Protein AF-A0A5A7MGU6-F1 (afdb_monomer_lite)

Secondary structure (DSSP, 8-state):
-HHHHHHHHHHHHHHHHHHHHHHHHHHHHH---HHHHHHHHHHHHHHHTT-PPPHHHHHHHHHHHH-

Radius of gyration: 13.26 Å; chains: 1; bounding box: 32×21×36 Å

pLDDT: mean 80.52, std 11.74, range [51.81, 92.56]

Sequence (67 aa):
MHKKVVSLTAYKALRLVWIKRRARVLQRAFSADRATAVLEATQDWYRFNGKVLPNRAIRRVQEEVSA

Organism: Comamonas testosteroni (NCBI:txid285)

Structure (mmCIF, N/CA/C/O backbone):
data_AF-A0A5A7MGU6-F1
#
_entry.id   AF-A0A5A7MGU6-F1
#
loop_
_atom_site.group_PDB
_atom_site.id
_atom_site.type_symbol
_atom_site.label_atom_id
_atom_site.label_alt_id
_atom_site.label_comp_id
_atom_site.label_asym_id
_atom_site.label_entity_id
_atom_site.label_seq_id
_atom_site.pdbx_PDB_ins_code
_atom_site.Cartn_x
_atom_site.Cartn_y
_atom_site.Cartn_z
_atom_site.occupancy
_atom_site.B_iso_or_equiv
_atom_site.auth_seq_id
_atom_site.auth_comp_id
_atom_site.auth_asym_id
_atom_site.auth_atom_id
_atom_site.pdbx_PDB_model_num
ATOM 1 N N . MET A 1 1 ? 19.303 -1.686 -23.722 1.00 55.44 1 MET A N 1
ATOM 2 C CA . MET A 1 1 ? 19.128 -1.945 -22.271 1.00 55.44 1 MET A CA 1
ATOM 3 C C . MET A 1 1 ? 18.618 -0.719 -21.496 1.00 55.44 1 MET A C 1
ATOM 5 O O . MET A 1 1 ? 17.688 -0.880 -20.719 1.00 55.44 1 MET A O 1
ATOM 9 N N . HIS A 1 2 ? 19.101 0.502 -21.782 1.00 54.09 2 HIS A N 1
ATOM 10 C CA . HIS A 1 2 ? 18.636 1.765 -21.168 1.00 54.09 2 HIS A CA 1
ATOM 11 C C . HIS A 1 2 ? 17.109 1.996 -21.177 1.00 54.09 2 HIS A C 1
ATOM 13 O O . HIS A 1 2 ? 16.538 2.351 -20.149 1.00 54.09 2 HIS A O 1
ATOM 19 N N . LYS A 1 3 ? 16.414 1.708 -22.289 1.00 58.00 3 LYS A N 1
ATOM 20 C CA . LYS A 1 3 ? 14.950 1.893 -22.393 1.00 58.00 3 LYS A CA 1
ATOM 21 C C . LYS A 1 3 ? 14.143 1.062 -21.374 1.00 58.00 3 LYS A C 1
ATOM 23 O O . LYS A 1 3 ? 13.120 1.531 -20.891 1.00 58.00 3 LYS A O 1
ATOM 28 N N . LYS A 1 4 ? 14.623 -0.137 -21.001 1.00 55.62 4 LYS A N 1
ATOM 29 C CA . LYS A 1 4 ? 13.957 -1.026 -20.025 1.00 55.62 4 LYS A CA 1
ATOM 30 C C . LYS A 1 4 ? 14.127 -0.560 -18.573 1.00 55.62 4 LYS A C 1
ATOM 32 O O . LYS A 1 4 ? 13.289 -0.862 -17.731 1.00 55.62 4 LYS A O 1
ATOM 37 N N . VAL A 1 5 ? 15.207 0.163 -18.267 1.00 61.25 5 VAL A N 1
ATOM 38 C CA . VAL A 1 5 ? 15.466 0.686 -16.915 1.00 61.25 5 VAL A CA 1
ATOM 39 C C . VAL A 1 5 ? 14.574 1.894 -16.637 1.00 61.25 5 VAL A C 1
ATOM 41 O O .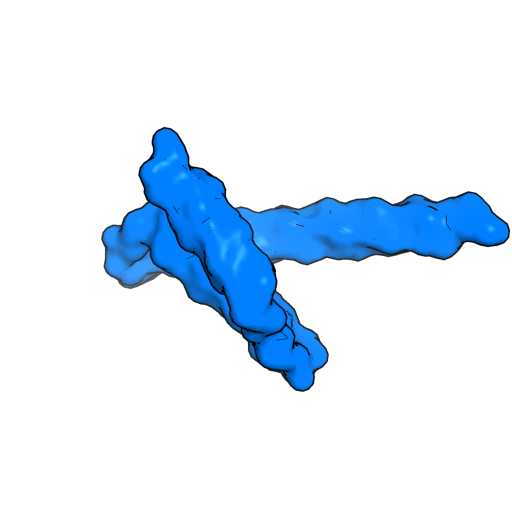 VAL A 1 5 ? 13.940 1.946 -15.585 1.00 61.25 5 VAL A O 1
ATOM 44 N N . VAL A 1 6 ? 14.439 2.800 -17.613 1.00 61.66 6 VAL A N 1
ATOM 45 C CA . VAL A 1 6 ? 13.542 3.968 -17.527 1.00 61.66 6 VAL A CA 1
ATOM 46 C C . VAL A 1 6 ? 12.076 3.540 -17.391 1.00 61.66 6 VAL A C 1
ATOM 48 O O . VAL A 1 6 ? 11.337 4.105 -16.590 1.00 61.66 6 VAL A O 1
ATOM 51 N N . SER A 1 7 ? 11.649 2.482 -18.091 1.00 71.25 7 SER A N 1
ATOM 52 C CA . SER A 1 7 ? 10.292 1.945 -17.913 1.00 71.25 7 SER A CA 1
ATOM 53 C C . SER A 1 7 ? 10.072 1.355 -16.516 1.00 71.25 7 SER A C 1
ATOM 55 O O . SER A 1 7 ? 8.974 1.438 -15.974 1.00 71.25 7 SER A O 1
ATOM 57 N N . LEU A 1 8 ? 11.112 0.783 -15.902 1.00 77.62 8 LEU A N 1
ATOM 58 C CA . LEU A 1 8 ? 11.042 0.193 -14.563 1.00 77.62 8 LEU A CA 1
ATOM 59 C C . LEU A 1 8 ? 10.987 1.259 -13.464 1.00 77.62 8 LEU A C 1
ATOM 61 O O . LEU A 1 8 ? 10.258 1.089 -12.486 1.00 77.62 8 LEU A O 1
ATOM 65 N N . THR A 1 9 ? 11.728 2.360 -13.613 1.00 76.62 9 THR A N 1
ATOM 66 C CA . THR A 1 9 ? 11.659 3.501 -12.688 1.00 76.62 9 THR A CA 1
ATOM 67 C C . THR A 1 9 ? 10.330 4.236 -12.813 1.00 76.62 9 THR A C 1
ATOM 69 O O . THR A 1 9 ? 9.703 4.505 -11.790 1.00 76.62 9 THR A O 1
ATOM 72 N N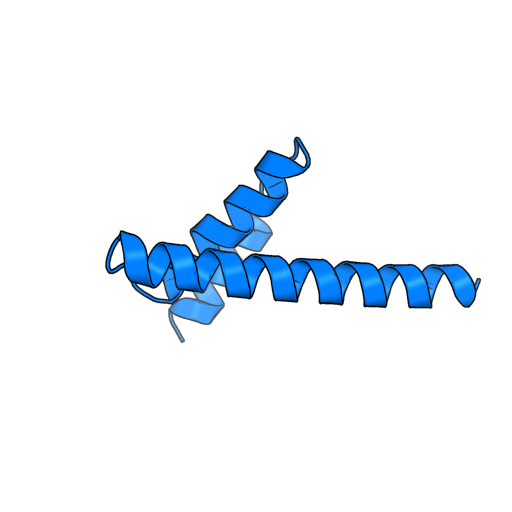 . ALA A 1 10 ? 9.843 4.461 -14.038 1.00 79.44 10 ALA A N 1
ATOM 73 C CA . ALA A 1 10 ? 8.515 5.023 -14.279 1.00 79.44 10 ALA A CA 1
ATOM 74 C C . ALA A 1 10 ? 7.411 4.142 -13.672 1.00 79.44 10 ALA A C 1
ATOM 76 O O . ALA A 1 10 ? 6.546 4.635 -12.950 1.00 79.44 10 ALA A O 1
ATOM 77 N N . TYR A 1 11 ? 7.488 2.823 -13.865 1.00 83.38 11 TYR A N 1
ATOM 78 C CA . TYR A 1 11 ? 6.553 1.874 -13.260 1.00 83.38 11 TYR A CA 1
ATOM 79 C C . TYR A 1 11 ? 6.585 1.914 -11.722 1.00 83.38 11 TYR A C 1
ATOM 81 O O . TYR A 1 11 ? 5.538 1.951 -11.075 1.00 83.38 11 TYR A O 1
ATOM 89 N N . LYS A 1 12 ? 7.779 1.963 -11.113 1.00 84.69 12 LYS A N 1
ATOM 90 C CA . LYS A 1 12 ? 7.932 2.108 -9.654 1.00 84.69 12 LYS A CA 1
ATOM 91 C C . LYS A 1 12 ? 7.334 3.422 -9.142 1.00 84.69 12 LYS A C 1
ATOM 93 O O . LYS A 1 12 ? 6.666 3.413 -8.109 1.00 84.69 12 LYS A O 1
ATOM 98 N N . ALA A 1 13 ? 7.544 4.526 -9.856 1.00 86.75 13 ALA A N 1
ATOM 99 C CA . ALA A 1 13 ? 6.990 5.826 -9.495 1.00 86.75 13 ALA A CA 1
ATOM 100 C C . ALA A 1 13 ? 5.456 5.824 -9.565 1.00 86.75 13 ALA A C 1
ATOM 102 O O . ALA A 1 13 ? 4.803 6.218 -8.601 1.00 86.75 13 ALA A O 1
ATOM 103 N N . LEU A 1 14 ? 4.876 5.302 -10.651 1.00 87.69 14 LEU A N 1
ATOM 104 C CA . LEU A 1 14 ? 3.424 5.174 -10.808 1.00 87.69 14 LEU A CA 1
ATOM 105 C C . LEU A 1 14 ? 2.804 4.318 -9.702 1.00 87.69 14 LEU A C 1
ATOM 107 O O . LEU A 1 14 ? 1.813 4.721 -9.093 1.00 87.69 14 LEU A O 1
ATOM 111 N N . ARG A 1 15 ? 3.436 3.184 -9.379 1.00 89.38 15 ARG A N 1
ATOM 112 C CA . ARG A 1 15 ? 3.037 2.343 -8.247 1.00 89.38 15 ARG A CA 1
ATOM 113 C C . ARG A 1 15 ? 3.017 3.133 -6.936 1.00 89.38 15 ARG A C 1
ATOM 115 O O . ARG A 1 15 ? 2.040 3.062 -6.197 1.00 89.38 15 ARG A O 1
ATOM 122 N N . LEU A 1 16 ? 4.072 3.891 -6.635 1.00 88.75 16 LEU A N 1
ATOM 123 C CA . LEU A 1 16 ? 4.145 4.692 -5.408 1.00 88.75 16 LEU A CA 1
ATOM 124 C C . LEU A 1 16 ? 3.075 5.788 -5.362 1.00 88.75 16 LEU A C 1
ATOM 126 O O . LEU A 1 16 ? 2.472 6.005 -4.312 1.00 88.75 16 LEU A O 1
ATOM 130 N N . VAL A 1 17 ? 2.819 6.470 -6.481 1.00 91.88 17 VAL A N 1
ATOM 131 C CA . VAL A 1 17 ? 1.763 7.491 -6.568 1.00 91.88 17 VAL A CA 1
ATOM 132 C C . VAL A 1 17 ? 0.392 6.867 -6.318 1.00 91.88 17 VAL A C 1
ATOM 134 O O . VAL A 1 17 ? -0.394 7.414 -5.541 1.00 91.88 17 VAL A O 1
ATOM 137 N N . TRP A 1 18 ? 0.122 5.706 -6.916 1.00 92.56 18 TRP A N 1
ATOM 138 C CA . TRP A 1 18 ? -1.128 4.984 -6.710 1.00 92.56 18 TRP A CA 1
ATOM 139 C C . TRP A 1 18 ? -1.317 4.586 -5.242 1.00 92.56 18 TRP A C 1
ATOM 141 O O . TRP A 1 18 ? -2.350 4.909 -4.655 1.00 92.56 18 TRP A O 1
ATOM 151 N N . ILE A 1 19 ? -0.295 3.986 -4.617 1.00 90.56 19 ILE A N 1
ATOM 152 C CA . ILE A 1 19 ? -0.336 3.578 -3.202 1.00 90.56 19 ILE A CA 1
ATOM 153 C C . ILE A 1 19 ? -0.576 4.793 -2.302 1.00 90.56 19 ILE A C 1
ATOM 155 O O . ILE A 1 19 ? -1.458 4.753 -1.450 1.00 90.56 19 ILE A O 1
ATOM 159 N N . LYS A 1 20 ? 0.130 5.912 -2.518 1.00 91.19 20 LYS A N 1
ATOM 160 C CA . LYS A 1 20 ? -0.077 7.146 -1.738 1.00 91.19 20 LYS A CA 1
ATOM 161 C C . LYS A 1 20 ? -1.498 7.690 -1.883 1.00 91.19 20 LYS A C 1
ATOM 163 O O . LYS A 1 20 ? -2.077 8.154 -0.901 1.00 91.19 20 LYS A O 1
ATOM 168 N N . ARG A 1 21 ? -2.063 7.656 -3.094 1.00 91.88 21 ARG A N 1
ATOM 169 C CA . ARG A 1 21 ? -3.440 8.102 -3.342 1.00 91.88 21 ARG A CA 1
ATOM 170 C C . ARG A 1 21 ? -4.439 7.204 -2.617 1.00 91.88 21 ARG A C 1
ATOM 172 O O . ARG A 1 21 ? -5.317 7.723 -1.934 1.00 91.88 21 ARG A O 1
ATOM 179 N N . ARG A 1 22 ? -4.284 5.882 -2.728 1.00 92.06 22 ARG A N 1
ATOM 180 C CA . ARG A 1 22 ? -5.150 4.899 -2.067 1.00 92.06 22 ARG A CA 1
ATOM 181 C C . ARG A 1 22 ? -5.052 4.993 -0.546 1.00 92.06 22 ARG A C 1
ATOM 183 O O . ARG A 1 22 ? -6.087 5.047 0.106 1.00 92.06 22 ARG A O 1
ATOM 190 N N . ALA A 1 23 ? -3.846 5.142 -0.002 1.00 91.06 23 ALA A N 1
ATOM 191 C CA . ALA A 1 23 ? -3.625 5.332 1.427 1.00 91.06 23 ALA A CA 1
ATOM 192 C C . ALA A 1 23 ? -4.376 6.564 1.951 1.00 91.06 23 ALA A C 1
ATOM 194 O O . ALA A 1 23 ? -5.107 6.448 2.922 1.00 91.06 23 ALA A O 1
ATOM 195 N N . ARG A 1 24 ? -4.311 7.722 1.272 1.00 91.56 24 ARG A N 1
ATOM 196 C CA . ARG A 1 24 ? -5.093 8.905 1.693 1.00 91.56 24 ARG A CA 1
ATOM 197 C C . ARG A 1 24 ? -6.602 8.667 1.679 1.00 91.56 24 ARG A C 1
ATOM 199 O O . ARG A 1 24 ? -7.303 9.215 2.522 1.00 91.56 24 ARG A O 1
ATOM 206 N N . VAL A 1 25 ? -7.108 7.897 0.714 1.00 92.56 25 VAL A N 1
ATOM 207 C CA . VAL A 1 25 ? -8.530 7.523 0.682 1.00 92.56 25 VAL A CA 1
ATOM 208 C C . VAL A 1 25 ? -8.868 6.650 1.887 1.00 92.56 25 VAL A C 1
ATOM 210 O O . VAL A 1 25 ? -9.849 6.932 2.560 1.00 92.56 25 VAL A O 1
ATOM 213 N N . LEU A 1 26 ? -8.034 5.657 2.201 1.00 89.88 26 LEU A N 1
ATOM 214 C CA . LEU A 1 26 ? -8.229 4.782 3.359 1.00 89.88 26 LEU A CA 1
ATOM 215 C C . LEU A 1 26 ? -8.147 5.548 4.686 1.00 89.88 26 LEU A C 1
ATOM 217 O O . LEU A 1 26 ? -9.007 5.365 5.540 1.00 89.88 26 LEU A O 1
ATOM 221 N N . GLN A 1 27 ? -7.188 6.468 4.829 1.00 90.19 27 GLN A N 1
ATOM 222 C CA . GLN A 1 27 ? -7.095 7.346 6.002 1.00 90.19 27 GLN A CA 1
ATOM 223 C C . GLN A 1 27 ? -8.364 8.179 6.191 1.00 90.19 27 GLN A C 1
ATOM 225 O O . GLN A 1 27 ? -8.829 8.339 7.308 1.00 90.19 27 GLN A O 1
ATOM 230 N N . ARG A 1 28 ? -8.932 8.717 5.105 1.00 89.38 28 ARG A N 1
ATOM 231 C CA . ARG A 1 28 ? -10.141 9.551 5.181 1.00 89.38 28 ARG A CA 1
ATOM 232 C C . ARG A 1 28 ? -11.413 8.741 5.401 1.00 89.38 28 ARG A C 1
ATOM 234 O O . ARG A 1 28 ? -12.302 9.212 6.092 1.00 89.38 28 ARG A O 1
ATOM 241 N N . ALA A 1 29 ? -11.514 7.567 4.785 1.00 90.56 29 ALA A N 1
ATOM 242 C CA . ALA A 1 29 ? -12.713 6.737 4.846 1.00 90.56 29 ALA A CA 1
ATOM 243 C C . ALA A 1 29 ? -12.833 5.975 6.172 1.00 90.56 29 ALA A C 1
ATOM 245 O O . ALA A 1 29 ? -13.939 5.796 6.667 1.00 90.56 29 ALA A O 1
ATOM 246 N N . PHE A 1 30 ? -11.706 5.537 6.737 1.00 85.44 30 PHE A N 1
ATOM 247 C CA . PHE A 1 30 ? -11.681 4.657 7.908 1.00 85.44 30 PHE A CA 1
ATOM 248 C C . PHE A 1 30 ? -10.990 5.275 9.125 1.00 85.44 30 PHE A C 1
ATOM 250 O O . PHE A 1 30 ? -10.777 4.575 10.109 1.00 85.44 30 PHE A O 1
ATOM 257 N N . SER A 1 31 ? -10.589 6.551 9.058 1.00 82.88 31 SER A N 1
ATOM 258 C CA . SER A 1 31 ? -9.770 7.212 10.090 1.00 82.88 31 SER A CA 1
ATOM 259 C C . SER A 1 31 ? -8.536 6.392 10.491 1.00 82.88 31 SER A C 1
ATOM 261 O O . SER A 1 31 ? -8.073 6.460 11.624 1.00 82.88 31 SER A O 1
ATOM 263 N N . ALA A 1 32 ? -8.015 5.587 9.560 1.00 80.31 32 ALA A N 1
ATOM 264 C CA . ALA A 1 32 ? -6.910 4.683 9.824 1.00 80.31 32 ALA A CA 1
ATOM 265 C C . ALA A 1 32 ? -5.602 5.462 9.995 1.00 80.31 32 ALA A C 1
ATOM 267 O O . ALA A 1 32 ? -5.333 6.420 9.256 1.00 80.31 32 ALA A O 1
ATOM 268 N N . ASP A 1 33 ? -4.748 4.988 10.902 1.00 85.69 33 ASP A N 1
ATOM 269 C CA . ASP A 1 33 ? -3.387 5.493 11.031 1.00 85.69 33 ASP A CA 1
ATOM 270 C C . ASP A 1 33 ? -2.662 5.446 9.684 1.00 85.69 33 ASP A C 1
ATOM 272 O O . ASP A 1 33 ? -2.860 4.545 8.859 1.00 85.69 33 ASP A O 1
ATOM 276 N N . ARG A 1 34 ? -1.787 6.431 9.453 1.00 82.62 34 ARG A N 1
ATOM 277 C CA . ARG A 1 34 ? -1.021 6.556 8.200 1.00 82.62 34 ARG A CA 1
ATOM 278 C C . ARG A 1 34 ? -0.315 5.261 7.824 1.00 82.62 34 ARG A C 1
ATOM 280 O O . ARG A 1 34 ? -0.286 4.889 6.655 1.00 82.62 34 ARG A O 1
ATOM 287 N N . ALA A 1 35 ? 0.214 4.595 8.831 1.00 83.12 35 ALA A N 1
ATOM 288 C CA . ALA A 1 35 ? 0.838 3.298 8.757 1.00 83.12 35 ALA A CA 1
ATOM 289 C C . ALA A 1 35 ? -0.051 2.212 8.148 1.00 83.12 35 ALA A C 1
ATOM 291 O O . ALA A 1 35 ? 0.249 1.663 7.086 1.00 83.12 35 ALA A O 1
ATOM 292 N N . THR A 1 36 ? -1.175 1.956 8.809 1.00 85.56 36 THR A N 1
ATOM 293 C CA . THR A 1 36 ? -2.169 0.962 8.417 1.00 85.56 36 THR A CA 1
ATOM 294 C C . THR A 1 36 ? -2.697 1.264 7.023 1.00 85.56 36 THR A C 1
ATOM 296 O O . THR A 1 36 ? -2.727 0.390 6.164 1.00 85.56 36 THR A O 1
ATOM 299 N N . ALA A 1 37 ? -2.997 2.531 6.734 1.00 88.12 37 ALA A N 1
ATOM 300 C CA . ALA A 1 37 ? -3.478 2.94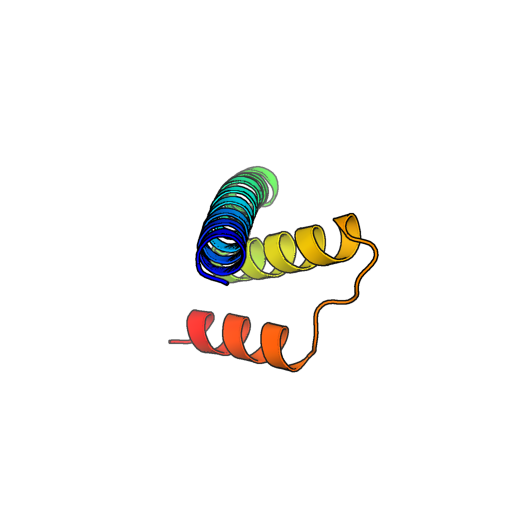3 5.423 1.00 88.12 37 ALA A CA 1
ATOM 301 C C . ALA A 1 37 ? -2.458 2.708 4.293 1.00 88.12 37 ALA A C 1
ATOM 303 O O . ALA A 1 37 ? -2.848 2.369 3.176 1.00 88.12 37 ALA A O 1
ATOM 304 N N . VAL A 1 38 ? -1.156 2.880 4.551 1.00 87.94 38 VAL A N 1
ATOM 305 C CA . VAL A 1 38 ? -0.095 2.585 3.571 1.00 87.94 38 VAL A CA 1
ATOM 306 C C . VAL A 1 38 ? 0.085 1.079 3.386 1.00 87.94 38 VAL A C 1
ATOM 308 O O . VAL A 1 38 ? 0.271 0.636 2.249 1.00 87.94 38 VAL A O 1
ATOM 311 N N . LEU A 1 39 ? 0.008 0.293 4.461 1.00 86.81 39 LEU A N 1
ATOM 312 C CA . LEU A 1 39 ? 0.106 -1.165 4.404 1.00 86.81 39 LEU A CA 1
ATOM 313 C C . LEU A 1 39 ? -1.051 -1.761 3.592 1.00 86.81 39 LEU A C 1
ATOM 315 O O . LEU A 1 39 ? -0.808 -2.490 2.630 1.00 86.81 39 LEU A O 1
ATOM 319 N N . GLU A 1 40 ? -2.282 -1.362 3.908 1.00 89.00 40 GLU A N 1
ATOM 320 C CA . GLU A 1 40 ? -3.502 -1.766 3.202 1.00 89.00 40 GLU A CA 1
ATOM 321 C C . GLU A 1 40 ? -3.465 -1.334 1.733 1.00 89.00 40 GLU A C 1
ATOM 323 O O . GLU A 1 40 ? -3.650 -2.149 0.832 1.00 89.00 40 GLU A O 1
ATOM 328 N N . ALA A 1 41 ? -3.099 -0.079 1.447 1.00 91.06 41 ALA A N 1
ATOM 329 C CA . ALA A 1 41 ? -2.937 0.389 0.070 1.00 91.06 41 ALA A CA 1
ATOM 330 C C . ALA A 1 41 ? -1.853 -0.388 -0.697 1.00 91.06 41 ALA A C 1
ATOM 332 O O . ALA A 1 41 ? -1.970 -0.619 -1.902 1.00 91.06 41 ALA A O 1
ATOM 333 N N . THR A 1 42 ? -0.781 -0.797 -0.019 1.00 89.25 42 THR A N 1
ATOM 334 C CA . THR A 1 42 ? 0.263 -1.624 -0.628 1.00 89.25 42 THR A CA 1
ATOM 335 C C . THR A 1 42 ? -0.264 -3.029 -0.901 1.00 89.25 42 THR A C 1
ATOM 337 O O . THR A 1 42 ? -0.021 -3.553 -1.987 1.00 89.25 42 THR A O 1
ATOM 340 N N . GLN A 1 43 ? -1.013 -3.627 0.025 1.00 89.31 43 GLN A N 1
ATOM 341 C CA . GLN A 1 43 ? -1.640 -4.933 -0.166 1.00 89.31 43 GLN A CA 1
ATOM 342 C C . GLN A 1 43 ? -2.665 -4.907 -1.311 1.00 89.31 43 GLN A C 1
ATOM 344 O O . GLN A 1 43 ? -2.620 -5.788 -2.172 1.00 89.31 43 GLN A O 1
ATOM 349 N N . ASP A 1 44 ? -3.499 -3.866 -1.385 1.00 90.75 44 ASP A N 1
ATOM 350 C CA . ASP A 1 44 ? -4.452 -3.617 -2.473 1.00 90.75 44 ASP A CA 1
ATOM 351 C C . ASP A 1 44 ? -3.754 -3.597 -3.838 1.00 90.75 44 ASP A C 1
ATOM 353 O O . ASP A 1 44 ? -4.230 -4.217 -4.788 1.00 90.75 44 ASP A O 1
ATOM 357 N N . TRP A 1 45 ? -2.587 -2.949 -3.946 1.00 89.69 45 TRP A N 1
ATOM 358 C CA . TRP A 1 45 ? -1.820 -2.938 -5.195 1.00 89.69 45 TRP A CA 1
ATOM 359 C C . TRP A 1 45 ? -1.382 -4.344 -5.620 1.00 89.69 45 TRP A C 1
ATOM 361 O O . TRP A 1 45 ? -1.455 -4.687 -6.801 1.00 89.69 45 TRP A O 1
ATOM 371 N N . TYR A 1 46 ? -0.904 -5.171 -4.687 1.00 89.00 46 TYR A N 1
ATOM 372 C CA . TYR A 1 46 ? -0.517 -6.547 -5.013 1.00 89.00 46 TYR A CA 1
ATOM 373 C C . TYR A 1 46 ? -1.734 -7.385 -5.408 1.00 89.00 46 TYR A C 1
ATOM 375 O O . TYR A 1 46 ? -1.678 -8.039 -6.450 1.00 89.00 46 TYR A O 1
ATOM 383 N N . ARG A 1 47 ? -2.840 -7.289 -4.656 1.00 88.81 47 ARG A N 1
ATOM 384 C CA . ARG A 1 47 ? -4.104 -7.976 -4.965 1.00 88.81 47 ARG A CA 1
ATOM 385 C C . ARG A 1 47 ? -4.643 -7.593 -6.342 1.00 88.81 47 ARG A C 1
ATOM 387 O O . ARG A 1 47 ? -4.983 -8.479 -7.116 1.00 88.81 47 ARG A O 1
ATOM 394 N N . PHE A 1 48 ? -4.636 -6.303 -6.684 1.00 88.12 48 PHE A N 1
ATOM 395 C CA . PHE A 1 48 ? -5.050 -5.809 -8.002 1.00 88.12 48 PHE A CA 1
ATOM 396 C C . PHE A 1 48 ? -4.221 -6.414 -9.147 1.00 88.12 48 PHE A C 1
ATOM 398 O O . PHE A 1 48 ? -4.734 -6.654 -10.233 1.00 88.12 48 PHE A O 1
ATOM 405 N N . ASN A 1 49 ? -2.944 -6.71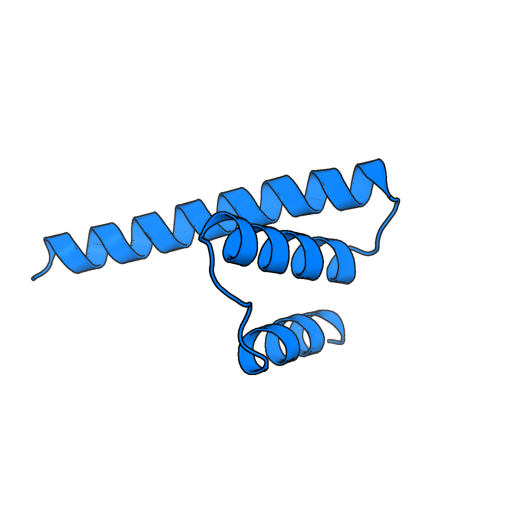6 -8.895 1.00 87.12 49 ASN A N 1
ATOM 406 C CA . ASN A 1 49 ? -2.058 -7.381 -9.852 1.00 87.12 49 ASN A CA 1
ATOM 407 C C . ASN A 1 49 ? -2.110 -8.923 -9.776 1.00 87.12 49 ASN A C 1
ATOM 409 O O . ASN A 1 49 ? -1.243 -9.581 -10.354 1.00 87.12 49 ASN A O 1
ATOM 413 N N . GLY A 1 50 ? -3.058 -9.505 -9.029 1.00 87.62 50 GLY A N 1
ATOM 414 C CA . GLY A 1 50 ? -3.181 -10.954 -8.828 1.00 87.62 50 GLY A CA 1
ATOM 415 C C . GLY A 1 50 ? -2.023 -11.573 -8.039 1.00 87.62 50 GLY A C 1
ATOM 416 O O . GLY A 1 50 ? -1.753 -12.765 -8.159 1.00 87.62 50 GLY A O 1
ATOM 417 N N . LYS A 1 51 ? -1.286 -10.765 -7.269 1.00 87.62 51 LYS A N 1
ATOM 418 C CA . LYS A 1 51 ? -0.108 -11.190 -6.504 1.00 87.62 51 LYS A CA 1
ATOM 419 C C . LYS A 1 51 ? -0.363 -11.079 -5.009 1.00 87.62 51 LYS A C 1
ATOM 421 O O . LYS A 1 51 ? -1.119 -10.232 -4.544 1.00 87.62 51 LYS A O 1
ATOM 426 N N . VAL A 1 52 ? 0.345 -11.899 -4.242 1.00 84.50 52 VAL A N 1
ATOM 427 C CA . VAL A 1 52 ? 0.379 -11.788 -2.781 1.00 84.50 52 VAL A CA 1
ATOM 428 C C . VAL A 1 52 ? 1.505 -10.837 -2.382 1.00 84.50 52 VAL A C 1
ATOM 430 O O . VAL A 1 52 ? 2.589 -10.853 -2.974 1.00 84.50 52 VAL A O 1
ATOM 433 N N . LEU A 1 53 ? 1.245 -9.984 -1.390 1.00 80.75 53 LEU A N 1
ATOM 434 C CA . LEU A 1 53 ? 2.266 -9.124 -0.802 1.00 80.75 53 LEU A CA 1
ATOM 435 C C . LEU A 1 53 ? 3.309 -10.008 -0.085 1.00 80.75 53 LEU A C 1
ATOM 437 O O . LEU A 1 53 ? 2.936 -10.756 0.816 1.00 80.75 53 LEU A O 1
ATOM 441 N N . PRO A 1 54 ? 4.605 -9.950 -0.444 1.00 81.00 54 PRO A N 1
ATOM 442 C CA . PRO A 1 54 ? 5.615 -10.774 0.212 1.00 81.00 54 PRO A CA 1
ATOM 443 C C . PRO A 1 54 ? 5.771 -10.404 1.693 1.00 81.00 54 PRO A C 1
ATOM 445 O O . PRO A 1 54 ? 5.861 -9.219 2.014 1.00 81.00 54 PRO A O 1
ATOM 448 N N . ASN A 1 55 ? 5.941 -11.394 2.577 1.00 78.44 55 ASN A N 1
ATOM 449 C CA . ASN A 1 55 ? 6.130 -11.169 4.022 1.00 78.44 55 ASN A CA 1
ATOM 450 C C . ASN A 1 55 ? 7.280 -10.196 4.345 1.00 78.44 55 ASN A C 1
ATOM 452 O O . ASN A 1 55 ? 7.181 -9.391 5.264 1.00 78.44 55 ASN A O 1
ATOM 456 N N . ARG A 1 56 ? 8.353 -10.195 3.541 1.00 77.38 56 ARG A N 1
ATOM 457 C CA . ARG A 1 56 ? 9.456 -9.220 3.665 1.00 77.38 56 ARG A CA 1
ATOM 458 C C . ARG A 1 56 ? 9.017 -7.770 3.434 1.00 77.38 56 ARG A C 1
ATOM 460 O O . ARG A 1 56 ? 9.575 -6.868 4.048 1.00 77.38 56 ARG A O 1
ATOM 467 N N . ALA 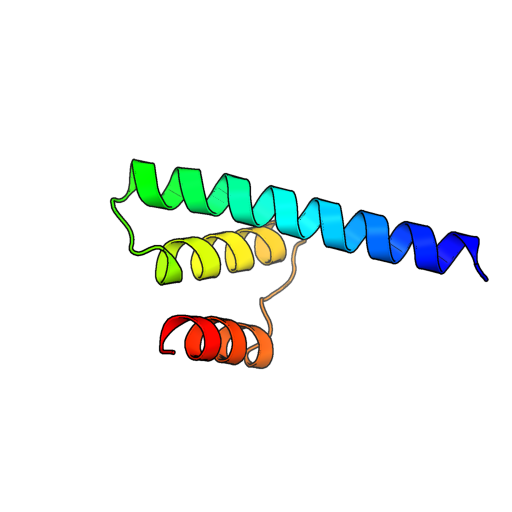A 1 57 ? 8.069 -7.542 2.527 1.00 72.00 57 ALA A N 1
ATOM 468 C CA . ALA A 1 57 ? 7.549 -6.210 2.236 1.00 72.00 57 ALA A CA 1
ATOM 469 C C . ALA A 1 57 ? 6.604 -5.731 3.345 1.00 72.00 57 ALA A C 1
ATOM 471 O O . ALA A 1 57 ? 6.677 -4.566 3.715 1.00 72.00 57 ALA A O 1
ATOM 472 N N . ILE A 1 58 ? 5.797 -6.636 3.914 1.00 71.81 58 ILE A N 1
ATOM 473 C CA . ILE A 1 58 ? 4.982 -6.367 5.111 1.00 71.81 58 ILE A CA 1
ATOM 474 C C . ILE A 1 58 ? 5.891 -5.892 6.244 1.00 71.81 58 ILE A C 1
ATOM 476 O O . ILE A 1 58 ? 5.693 -4.803 6.770 1.00 71.81 58 ILE A O 1
ATOM 480 N N . ARG A 1 59 ? 6.951 -6.660 6.535 1.00 72.50 59 ARG A N 1
ATOM 481 C CA . ARG A 1 59 ? 7.869 -6.358 7.637 1.00 72.50 59 ARG A CA 1
ATOM 482 C C . ARG A 1 59 ? 8.564 -5.006 7.485 1.00 72.50 59 ARG A C 1
ATOM 484 O O . ARG A 1 59 ? 8.627 -4.264 8.448 1.00 72.50 59 ARG A O 1
ATOM 491 N N . ARG A 1 60 ? 9.022 -4.652 6.277 1.00 71.44 60 ARG A N 1
ATOM 492 C CA . ARG A 1 60 ? 9.641 -3.337 6.024 1.00 71.44 60 ARG A CA 1
ATOM 493 C C . ARG A 1 60 ? 8.674 -2.172 6.182 1.00 71.44 60 ARG A C 1
ATOM 495 O O . ARG A 1 60 ? 9.057 -1.155 6.735 1.00 71.44 60 ARG A O 1
ATOM 502 N N . VAL A 1 61 ? 7.444 -2.312 5.689 1.00 67.44 61 VAL A N 1
ATOM 503 C CA .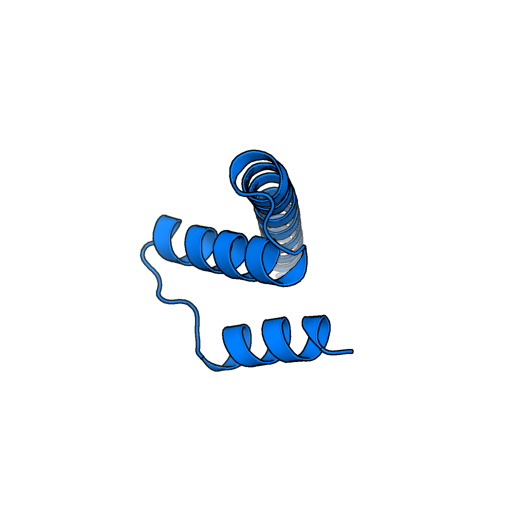 VAL A 1 61 ? 6.431 -1.260 5.861 1.00 67.44 61 VAL A CA 1
ATOM 504 C C . VAL A 1 61 ? 6.089 -1.102 7.340 1.00 67.44 61 VAL A C 1
ATOM 506 O O . VAL A 1 61 ? 5.902 0.014 7.796 1.00 67.44 61 VAL A O 1
ATOM 509 N N . GLN A 1 62 ? 6.054 -2.201 8.092 1.00 66.69 62 GLN A N 1
ATOM 510 C CA . GLN A 1 62 ? 5.813 -2.184 9.531 1.00 66.69 62 GLN A CA 1
ATOM 511 C C . GLN A 1 62 ? 6.993 -1.568 10.308 1.00 66.69 62 GLN A C 1
ATOM 513 O O . GLN A 1 62 ? 6.771 -0.758 11.198 1.00 66.69 62 GLN A O 1
ATOM 518 N N . GLU A 1 63 ? 8.236 -1.868 9.917 1.00 69.06 63 GLU A N 1
ATOM 519 C CA . GLU A 1 63 ? 9.458 -1.251 10.462 1.00 69.06 63 GLU A CA 1
ATOM 520 C C . GLU A 1 63 ? 9.522 0.267 10.171 1.00 69.06 63 GLU A C 1
ATOM 522 O O . GLU A 1 63 ? 9.791 1.039 11.083 1.00 69.06 63 GLU A O 1
ATOM 527 N N . GLU A 1 64 ? 9.215 0.719 8.945 1.00 64.12 64 GLU A N 1
ATOM 528 C CA . GLU A 1 64 ? 9.158 2.156 8.577 1.00 64.12 64 GLU A CA 1
ATOM 529 C C . GLU A 1 64 ? 8.052 2.933 9.305 1.00 64.12 64 GLU A C 1
ATOM 531 O O . GLU A 1 64 ? 8.068 4.159 9.349 1.00 64.12 64 GLU A O 1
ATOM 536 N N . VAL A 1 65 ? 7.058 2.220 9.818 1.00 58.38 65 VAL A N 1
ATOM 537 C CA . VAL A 1 65 ? 5.901 2.768 10.523 1.00 58.38 65 VAL A CA 1
ATOM 538 C C . VAL A 1 65 ? 6.148 2.915 12.021 1.00 58.38 65 VAL A C 1
ATOM 540 O O . VAL A 1 65 ? 5.555 3.788 12.649 1.00 58.38 65 VAL A O 1
ATOM 543 N N . SER A 1 66 ? 6.952 2.022 12.595 1.00 54.41 66 SER A N 1
ATOM 544 C CA . SER A 1 66 ? 7.250 1.982 14.029 1.00 54.41 66 SER A CA 1
ATOM 545 C C . SER A 1 66 ? 8.466 2.828 14.427 1.00 54.41 66 SER A C 1
ATOM 547 O O . SER A 1 66 ? 8.785 2.867 15.614 1.00 54.41 66 SER A O 1
ATOM 549 N N . ALA A 1 67 ? 9.137 3.467 13.463 1.00 51.81 67 ALA A N 1
ATOM 550 C CA . ALA A 1 67 ? 10.246 4.403 13.662 1.00 51.81 67 ALA A CA 1
ATOM 551 C C . ALA A 1 67 ? 9.759 5.859 13.621 1.00 51.81 67 ALA A C 1
ATOM 553 O O . ALA A 1 67 ? 10.280 6.663 14.424 1.00 51.81 67 ALA A O 1
#

Foldseek 3Di:
DVVVVVVVVVVVVVLVVQLVVQLVVCCVVPVDDSLVSSLVSNQVSQVVVVHGDDPVNSVVSVVVRVD